Protein AF-A0A2G2HB44-F1 (afdb_monomer_lite)

Secondary structure (DSSP, 8-state):
---------SSHHHHHHHHHGGGTTPPPEEEEEE-S---TTS-EEEEEEEEETTEEEEEEEEEEE-GGGEETTTTEESS--HHHHHHHHHHHHHHHHHHHHHHHHHHTTPPP-HHHHHHHHH-

Radius of gyration: 22.76 Å; chains: 1; bounding box: 30×27×91 Å

Structure (mmCIF, N/CA/C/O backbone):
data_AF-A0A2G2HB44-F1
#
_entry.id   AF-A0A2G2HB44-F1
#
loop_
_atom_site.group_PDB
_atom_site.id
_atom_site.type_symbol
_atom_site.label_atom_id
_atom_site.label_alt_id
_atom_site.label_comp_id
_atom_site.label_asym_id
_atom_site.label_entity_id
_atom_site.label_seq_id
_atom_site.pdbx_P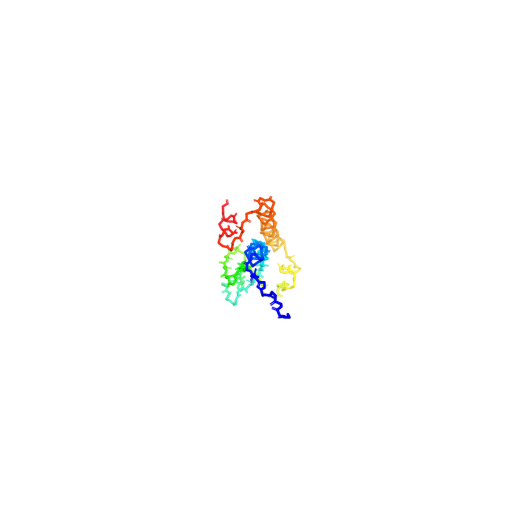DB_ins_code
_atom_site.Cartn_x
_atom_site.Cartn_y
_atom_site.Cartn_z
_atom_site.occupancy
_atom_site.B_iso_or_equiv
_atom_site.auth_seq_id
_atom_site.auth_comp_id
_atom_site.auth_asym_id
_atom_site.auth_atom_id
_atom_site.pdbx_PDB_model_num
ATOM 1 N N . MET A 1 1 ? -3.907 -15.786 69.731 1.00 37.25 1 MET A N 1
ATOM 2 C CA . MET A 1 1 ? -2.949 -16.036 68.628 1.00 37.25 1 MET A CA 1
ATOM 3 C C . MET A 1 1 ? -3.738 -16.593 67.442 1.00 37.25 1 MET A C 1
ATOM 5 O O . MET A 1 1 ? -4.663 -17.347 67.699 1.00 37.25 1 MET A O 1
ATOM 9 N N . ILE A 1 2 ? -3.362 -16.229 66.203 1.00 32.09 2 ILE A N 1
ATOM 10 C CA . ILE A 1 2 ? -3.898 -16.656 64.878 1.00 32.09 2 ILE A CA 1
ATOM 11 C C . ILE A 1 2 ? -4.992 -15.759 64.231 1.00 32.09 2 ILE A C 1
ATOM 13 O O . ILE A 1 2 ? -6.179 -16.048 64.224 1.00 32.09 2 ILE A O 1
ATOM 17 N N . ILE A 1 3 ? -4.522 -14.600 63.747 1.00 35.72 3 ILE A N 1
ATOM 18 C CA . ILE A 1 3 ? -4.522 -14.062 62.361 1.00 35.72 3 ILE A CA 1
ATOM 19 C C . ILE A 1 3 ? -5.757 -14.249 61.436 1.00 35.72 3 ILE A C 1
ATOM 21 O O . ILE A 1 3 ? -6.108 -15.348 61.022 1.00 35.72 3 ILE A O 1
ATOM 25 N N . LYS A 1 4 ? -6.275 -13.083 61.000 1.00 40.22 4 LYS A N 1
ATOM 26 C CA . LYS A 1 4 ? -7.129 -12.768 59.831 1.00 40.22 4 LYS A CA 1
ATOM 27 C C . LYS A 1 4 ? -6.733 -13.497 58.534 1.00 40.22 4 LYS A C 1
ATOM 29 O O . LYS A 1 4 ? -5.586 -13.388 58.111 1.00 40.22 4 LYS A O 1
ATOM 34 N N . LEU A 1 5 ? -7.716 -14.012 57.790 1.00 36.62 5 LEU A N 1
ATOM 35 C CA . LEU A 1 5 ? -7.603 -14.213 56.340 1.00 36.62 5 LEU A CA 1
ATOM 36 C C . LEU A 1 5 ? -8.537 -13.252 55.594 1.00 36.62 5 LEU A C 1
ATOM 38 O O . LEU A 1 5 ? -9.750 -13.232 55.778 1.00 36.62 5 LEU A O 1
ATOM 42 N N . LEU A 1 6 ? -7.886 -12.401 54.806 1.00 36.34 6 LEU A N 1
ATOM 43 C CA . LEU A 1 6 ? -8.410 -11.315 53.992 1.00 36.34 6 LEU A CA 1
ATOM 44 C C . LEU A 1 6 ? -9.151 -11.860 52.764 1.00 36.34 6 LEU A C 1
ATOM 46 O O . LEU A 1 6 ? -8.561 -12.572 51.954 1.00 36.34 6 LEU A O 1
ATOM 50 N N . GLY A 1 7 ? -10.404 -11.440 52.580 1.00 40.09 7 GLY A N 1
ATOM 51 C CA . GLY A 1 7 ? -11.127 -11.564 51.315 1.00 40.09 7 GLY A CA 1
ATOM 52 C C . GLY A 1 7 ? -10.525 -10.641 50.252 1.00 40.09 7 GLY A C 1
ATOM 53 O O . GLY A 1 7 ? -10.908 -9.479 50.130 1.00 40.09 7 GLY A O 1
ATOM 54 N N . LYS A 1 8 ? -9.555 -11.158 49.495 1.00 47.91 8 LYS A N 1
ATOM 55 C CA . LYS A 1 8 ? -8.994 -10.539 48.287 1.00 47.91 8 LYS A CA 1
ATOM 56 C C . LYS A 1 8 ? -9.826 -10.945 47.063 1.00 47.91 8 LYS A C 1
ATOM 58 O O . LYS A 1 8 ? -9.482 -11.939 46.454 1.00 47.91 8 LYS A O 1
ATOM 63 N N . HIS A 1 9 ? -10.866 -10.206 46.670 1.00 47.31 9 HIS A N 1
ATOM 64 C CA . HIS A 1 9 ? -11.461 -10.384 45.320 1.00 47.31 9 HIS A CA 1
ATOM 65 C C . HIS A 1 9 ? -12.028 -9.101 44.673 1.00 47.31 9 HIS A C 1
ATOM 67 O O . HIS A 1 9 ? -12.532 -9.136 43.557 1.00 47.31 9 HIS A O 1
ATOM 73 N N . SER A 1 10 ? -11.917 -7.932 45.316 1.00 49.72 10 SER A N 1
ATOM 74 C CA . SER A 1 10 ? -12.400 -6.658 44.741 1.00 49.72 10 SER A CA 1
ATOM 75 C C . SER A 1 10 ? -11.444 -6.060 43.688 1.00 49.72 10 SER A C 1
ATOM 77 O O . SER A 1 10 ? -11.880 -5.432 42.727 1.00 49.72 10 SER A O 1
ATOM 79 N N . ALA A 1 11 ? -10.135 -6.312 43.809 1.00 51.97 11 ALA A N 1
ATOM 80 C CA . ALA A 1 11 ? -9.124 -5.738 42.916 1.00 51.97 11 ALA A CA 1
ATOM 81 C C . ALA A 1 11 ? -9.107 -6.352 41.499 1.00 51.97 11 ALA A C 1
ATOM 83 O O . ALA A 1 11 ? -8.667 -5.693 40.559 1.00 51.97 11 ALA A O 1
ATOM 84 N N . GLU A 1 12 ? -9.607 -7.581 41.325 1.00 52.66 12 GLU A N 1
ATOM 85 C CA . GLU A 1 12 ? -9.606 -8.284 40.030 1.00 52.66 12 GLU A CA 1
ATOM 86 C C . GLU A 1 12 ? -10.515 -7.606 38.998 1.00 52.66 12 GLU A C 1
ATOM 88 O O . GLU A 1 12 ? -10.138 -7.484 37.837 1.00 52.66 12 GLU A O 1
ATOM 93 N N . ARG A 1 13 ? -11.663 -7.060 39.422 1.00 51.28 13 ARG A N 1
ATOM 94 C CA . ARG A 1 13 ? -12.612 -6.395 38.511 1.00 51.28 13 ARG A CA 1
ATOM 95 C C . ARG A 1 13 ? -12.110 -5.060 37.961 1.00 51.28 13 ARG A C 1
ATOM 97 O O . ARG A 1 13 ? -12.554 -4.645 36.902 1.00 51.28 13 ARG A O 1
ATOM 104 N N . ILE A 1 14 ? -11.206 -4.380 38.668 1.00 50.47 14 ILE A N 1
ATOM 105 C CA . ILE A 1 14 ? -10.614 -3.115 38.201 1.00 50.47 14 ILE A CA 1
ATOM 106 C C . ILE A 1 14 ? -9.465 -3.397 37.219 1.00 50.47 14 ILE A C 1
ATOM 108 O O . ILE A 1 14 ? -9.278 -2.656 36.257 1.00 50.47 14 ILE A O 1
ATOM 112 N N . PHE A 1 15 ? -8.728 -4.495 37.421 1.00 52.12 15 PHE A N 1
ATOM 113 C CA . PHE A 1 15 ? -7.681 -4.938 36.497 1.00 52.12 15 PHE A CA 1
ATOM 114 C C . PHE A 1 15 ? -8.240 -5.444 35.163 1.00 52.12 15 PHE A C 1
ATOM 116 O O . PHE A 1 15 ? -7.649 -5.153 34.126 1.00 52.12 15 PHE A O 1
ATOM 123 N N . ASP A 1 16 ? -9.385 -6.128 35.177 1.00 47.91 16 ASP A N 1
ATOM 124 C CA . ASP A 1 16 ? -10.025 -6.651 33.963 1.00 47.91 16 ASP A CA 1
ATOM 125 C C . ASP A 1 16 ? -10.383 -5.515 32.979 1.00 47.91 16 ASP A C 1
ATOM 127 O O . ASP A 1 16 ? -10.065 -5.576 31.793 1.00 47.91 16 ASP A O 1
ATOM 131 N N . THR A 1 17 ? -10.891 -4.385 33.484 1.00 53.19 17 THR A N 1
ATOM 132 C CA . THR A 1 17 ? -11.250 -3.206 32.671 1.00 53.19 17 THR A CA 1
ATOM 133 C C . THR A 1 17 ? -10.035 -2.399 32.178 1.00 53.19 17 THR A C 1
ATOM 135 O O . THR A 1 17 ? -10.064 -1.801 31.098 1.00 53.19 17 THR A O 1
ATOM 138 N N . LEU A 1 18 ? -8.939 -2.373 32.948 1.00 49.44 18 LEU A N 1
ATOM 139 C CA . LEU A 1 18 ? -7.690 -1.684 32.575 1.00 49.44 18 LEU A CA 1
ATOM 140 C C . LEU A 1 18 ? -6.844 -2.481 31.564 1.00 49.44 18 LEU A C 1
ATOM 142 O O . LEU A 1 18 ? -6.037 -1.903 30.836 1.00 49.44 18 LEU A O 1
ATOM 146 N N . VAL A 1 19 ? -7.024 -3.802 31.498 1.00 49.47 19 VAL A N 1
ATOM 147 C CA . VAL A 1 19 ? -6.410 -4.670 30.480 1.00 49.47 19 VAL A CA 1
ATOM 148 C C . VAL A 1 19 ? -7.233 -4.663 29.183 1.00 49.47 19 VAL A C 1
ATOM 150 O O . VAL A 1 19 ? -6.655 -4.707 28.094 1.00 49.47 19 VAL A O 1
ATOM 153 N N . ASP A 1 20 ? -8.555 -4.503 29.267 1.00 47.09 20 ASP A N 1
ATOM 154 C CA . ASP A 1 20 ? -9.454 -4.476 28.101 1.00 47.09 20 ASP A CA 1
ATOM 155 C C . ASP A 1 20 ? -9.263 -3.227 27.203 1.00 47.09 20 ASP A C 1
ATOM 157 O O . ASP A 1 20 ? -9.368 -3.277 25.975 1.00 47.09 20 ASP A O 1
ATOM 161 N N . THR A 1 21 ? -8.822 -2.104 27.779 1.00 48.56 21 THR A N 1
ATOM 162 C CA . THR A 1 21 ? -8.476 -0.875 27.033 1.00 48.56 21 THR A CA 1
ATOM 163 C C . THR A 1 21 ? -7.204 -0.998 26.177 1.00 48.56 21 THR A C 1
ATOM 165 O O . THR A 1 21 ? -7.007 -0.210 25.247 1.00 48.56 21 THR A O 1
ATOM 168 N N . GLN A 1 22 ? -6.353 -2.010 26.395 1.00 49.22 22 GLN A N 1
ATOM 169 C CA . GLN A 1 22 ? -5.066 -2.143 25.692 1.00 49.22 22 GLN A CA 1
ATOM 170 C C . GLN A 1 22 ? -5.175 -2.595 24.217 1.00 49.22 22 GLN A C 1
ATOM 172 O O . GLN A 1 22 ? -4.172 -2.589 23.501 1.00 49.22 22 GLN A O 1
ATOM 177 N N . LYS A 1 23 ? -6.365 -2.960 23.710 1.00 51.78 23 LYS A N 1
ATOM 178 C CA . LYS A 1 23 ? -6.550 -3.502 22.338 1.00 51.78 23 LYS A CA 1
ATOM 179 C C . LYS A 1 23 ? -7.499 -2.717 21.427 1.00 51.78 23 LYS A C 1
ATOM 181 O O . LYS A 1 23 ? -7.801 -3.175 20.317 1.00 51.78 23 LYS A O 1
ATOM 186 N N . ILE A 1 24 ? -7.939 -1.523 21.826 1.00 53.47 24 ILE A N 1
ATOM 187 C CA . ILE A 1 24 ? -8.815 -0.691 20.978 1.00 53.47 24 ILE A CA 1
ATOM 188 C C . ILE A 1 24 ? -8.104 -0.345 19.653 1.00 53.47 24 ILE A C 1
ATOM 190 O O . ILE A 1 24 ? -8.712 -0.372 18.584 1.00 53.47 24 ILE A O 1
ATOM 194 N N . PHE A 1 25 ? -6.778 -0.176 19.690 1.00 57.97 25 PHE A N 1
ATOM 195 C CA . PHE A 1 25 ? -5.971 0.282 18.558 1.00 57.97 25 PHE A CA 1
ATOM 196 C C . PHE A 1 25 ? -4.928 -0.755 18.136 1.00 57.97 25 PHE A C 1
ATOM 198 O O . PHE A 1 25 ? -3.724 -0.578 18.315 1.00 57.97 25 PHE A O 1
ATOM 205 N N . VAL A 1 26 ? -5.383 -1.873 17.573 1.00 60.75 26 VAL A N 1
ATOM 206 C CA . VAL A 1 26 ? -4.462 -2.842 16.964 1.00 60.75 26 VAL A CA 1
ATOM 207 C C . VAL A 1 26 ? -3.819 -2.201 15.736 1.00 60.75 26 VAL A C 1
ATOM 209 O O . VAL A 1 26 ? -4.515 -1.723 14.841 1.00 60.75 26 VAL A O 1
ATOM 212 N N . SER A 1 27 ? -2.486 -2.188 15.684 1.00 70.69 27 SER A N 1
ATOM 213 C CA . SER A 1 27 ? -1.758 -1.591 14.568 1.00 70.69 27 SER A CA 1
ATOM 214 C C . SER A 1 27 ? -2.051 -2.349 13.268 1.00 70.69 27 SER A C 1
ATOM 216 O O . SER A 1 27 ? -1.765 -3.537 13.116 1.00 70.69 27 SER A O 1
ATOM 218 N N . MET A 1 28 ? -2.658 -1.653 12.307 1.00 87.44 28 MET A N 1
ATOM 219 C CA . MET A 1 28 ? -2.940 -2.211 10.988 1.00 87.44 28 MET A CA 1
ATOM 220 C C . MET A 1 28 ? -1.759 -2.009 10.048 1.00 87.44 28 MET A C 1
ATOM 222 O O . MET A 1 28 ? -1.352 -0.877 9.755 1.00 87.44 28 MET A O 1
ATOM 226 N N . ARG A 1 29 ? -1.246 -3.111 9.505 1.00 92.38 29 ARG A N 1
ATOM 227 C CA . ARG A 1 29 ? -0.149 -3.104 8.539 1.00 92.38 29 ARG A CA 1
ATOM 228 C C . ARG A 1 29 ? -0.701 -3.141 7.118 1.00 92.38 29 ARG A C 1
ATOM 230 O O . ARG A 1 29 ? -1.522 -3.994 6.790 1.00 92.38 29 ARG A O 1
ATOM 237 N N . THR A 1 30 ? -0.200 -2.246 6.275 1.00 95.38 30 THR A N 1
ATOM 238 C CA . THR A 1 30 ? -0.524 -2.177 4.847 1.00 95.38 30 THR A CA 1
ATOM 239 C C . THR A 1 30 ? 0.740 -2.376 4.017 1.00 95.38 30 THR A C 1
ATOM 241 O O . THR A 1 30 ? 1.794 -1.852 4.376 1.00 95.38 30 THR A O 1
ATOM 244 N N . LYS A 1 31 ? 0.668 -3.177 2.950 1.00 96.75 31 LYS A N 1
ATOM 245 C CA . LYS A 1 31 ? 1.790 -3.409 2.023 1.00 96.75 31 LYS A CA 1
ATOM 246 C C . LYS A 1 31 ? 1.297 -3.585 0.594 1.00 96.75 31 LYS A C 1
ATOM 248 O O . LYS A 1 31 ? 0.392 -4.389 0.378 1.00 96.75 31 LYS A O 1
ATOM 253 N N . PHE A 1 32 ? 1.951 -2.941 -0.364 1.00 97.75 32 PHE A N 1
ATOM 254 C CA . PHE A 1 32 ? 1.788 -3.244 -1.784 1.00 97.75 32 PHE A CA 1
ATOM 255 C C . PHE A 1 32 ? 2.670 -4.428 -2.164 1.00 97.75 32 PHE A C 1
ATOM 257 O O . PHE A 1 32 ? 3.861 -4.450 -1.847 1.00 97.75 32 PHE A O 1
ATOM 264 N N . ILE A 1 33 ? 2.083 -5.445 -2.793 1.00 96.44 33 ILE A N 1
ATOM 265 C CA . ILE A 1 33 ? 2.799 -6.654 -3.204 1.00 96.44 33 ILE A CA 1
ATOM 266 C C . ILE A 1 33 ? 2.418 -7.012 -4.646 1.00 96.44 33 ILE A C 1
ATOM 268 O O . ILE A 1 33 ? 1.234 -7.265 -4.897 1.00 96.44 33 ILE A O 1
ATOM 272 N N . PRO A 1 34 ? 3.389 -7.102 -5.576 1.00 96.12 34 PRO A N 1
ATOM 273 C CA . PRO A 1 34 ? 3.132 -7.620 -6.910 1.00 96.12 34 PRO A CA 1
ATOM 274 C C . PRO A 1 34 ? 2.844 -9.123 -6.859 1.00 96.12 34 PRO A C 1
ATOM 276 O O . PRO A 1 34 ? 3.451 -9.880 -6.093 1.00 96.12 34 PRO A O 1
ATOM 279 N N . ARG A 1 35 ? 1.890 -9.579 -7.669 1.00 94.38 35 ARG A N 1
ATOM 280 C CA . ARG A 1 35 ? 1.585 -11.009 -7.806 1.00 94.38 35 ARG A CA 1
ATOM 281 C C . ARG A 1 35 ? 2.545 -11.680 -8.782 1.00 94.38 35 ARG A C 1
ATOM 283 O O . ARG A 1 35 ? 3.197 -11.031 -9.581 1.00 94.38 35 ARG A O 1
ATOM 290 N N . LYS A 1 36 ? 2.629 -13.011 -8.702 1.00 90.44 36 LYS A N 1
ATOM 291 C CA . LYS A 1 36 ? 3.514 -13.807 -9.567 1.00 90.44 36 LYS A CA 1
ATOM 292 C C . LYS A 1 36 ? 2.998 -13.959 -11.001 1.00 90.44 36 LYS A C 1
ATOM 294 O O . LYS A 1 36 ? 3.785 -14.281 -11.881 1.00 90.44 36 LYS A O 1
ATOM 299 N N . TYR A 1 37 ? 1.692 -13.806 -11.222 1.00 90.94 37 TYR A N 1
ATOM 300 C CA . TYR A 1 37 ? 1.118 -13.950 -12.555 1.00 90.94 37 TYR A CA 1
ATOM 301 C C . TYR A 1 37 ? 1.313 -12.664 -13.355 1.00 90.94 37 TYR A C 1
ATOM 303 O O . TYR A 1 37 ? 1.265 -11.566 -12.799 1.00 90.94 37 TYR A O 1
ATOM 311 N N . GLN A 1 38 ? 1.521 -12.826 -14.655 1.00 92.56 38 GLN A N 1
ATOM 312 C CA . GLN A 1 38 ? 1.763 -11.737 -15.587 1.00 92.56 38 GLN A CA 1
ATOM 313 C C . GLN A 1 38 ? 0.648 -11.684 -16.627 1.00 92.56 38 GLN A C 1
ATOM 315 O O . GLN A 1 38 ? 0.085 -12.714 -16.997 1.00 92.56 38 GLN A O 1
ATOM 320 N N . ASN A 1 39 ? 0.335 -10.481 -17.097 1.00 90.88 39 ASN A N 1
ATOM 321 C CA . ASN A 1 39 ? -0.535 -10.290 -18.251 1.00 90.88 39 ASN A CA 1
ATOM 322 C C . ASN A 1 39 ? 0.229 -10.515 -19.573 1.00 90.88 39 ASN A C 1
ATOM 324 O O . ASN A 1 39 ? 1.430 -10.797 -19.588 1.00 90.88 39 ASN A O 1
ATOM 328 N N . THR A 1 40 ? -0.463 -10.339 -20.701 1.00 90.31 40 THR A N 1
ATOM 329 C CA . THR A 1 40 ? 0.112 -10.442 -22.058 1.00 90.31 40 THR A CA 1
ATOM 330 C C . THR A 1 40 ? 1.295 -9.497 -22.296 1.00 90.31 40 THR A C 1
ATOM 332 O O . THR A 1 40 ? 2.153 -9.782 -23.125 1.00 90.31 40 THR A O 1
ATOM 335 N N . GLN A 1 41 ? 1.388 -8.406 -21.531 1.00 89.44 41 GLN A N 1
ATOM 336 C CA . GLN A 1 41 ? 2.465 -7.415 -21.593 1.00 89.44 41 GLN A CA 1
ATOM 337 C C . GLN A 1 41 ? 3.611 -7.699 -20.607 1.00 89.44 41 GLN A C 1
ATOM 339 O O . GLN A 1 41 ? 4.452 -6.831 -20.384 1.00 89.44 41 GLN A O 1
ATOM 344 N N . LYS A 1 42 ? 3.656 -8.889 -19.988 1.00 91.56 42 LYS A N 1
ATOM 345 C CA . LYS A 1 42 ? 4.639 -9.270 -18.951 1.00 91.56 42 LYS A CA 1
ATOM 346 C C . LYS A 1 42 ? 4.605 -8.385 -17.695 1.00 91.56 42 LYS A C 1
ATOM 348 O O . LYS A 1 42 ? 5.547 -8.399 -16.904 1.00 91.56 42 LYS A O 1
ATOM 353 N N . LYS A 1 43 ? 3.517 -7.642 -17.471 1.00 93.25 43 LYS A N 1
ATOM 354 C CA . LYS A 1 43 ? 3.306 -6.847 -16.257 1.00 93.25 43 LYS A CA 1
ATOM 355 C C . LYS A 1 43 ? 2.555 -7.671 -15.216 1.00 93.25 43 LYS A C 1
ATOM 357 O O . LYS A 1 43 ? 1.659 -8.443 -15.548 1.00 93.25 43 LYS A O 1
ATOM 362 N N . SER A 1 44 ? 2.916 -7.494 -13.954 1.00 95.50 44 SER A N 1
ATOM 363 C CA . SER A 1 44 ? 2.275 -8.126 -12.803 1.00 95.50 44 SER A CA 1
ATOM 364 C C . SER A 1 44 ? 1.401 -7.118 -12.061 1.00 95.50 44 SER A C 1
ATOM 366 O O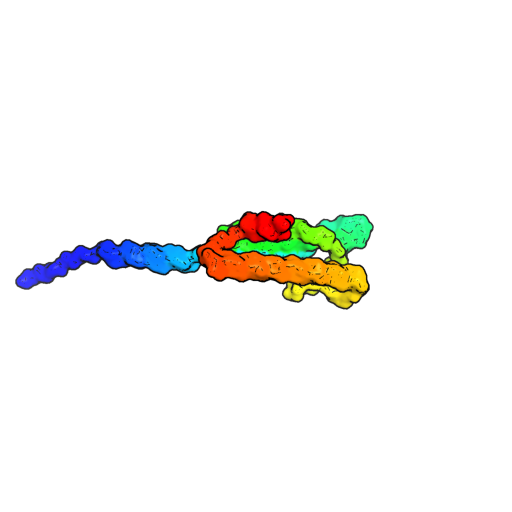 . SER A 1 44 ? 1.828 -5.975 -11.885 1.00 95.50 44 SER A O 1
ATOM 368 N N . PRO A 1 45 ? 0.215 -7.511 -11.582 1.00 96.50 45 PRO A N 1
ATOM 369 C CA . PRO A 1 45 ? -0.654 -6.609 -10.845 1.00 96.50 45 PRO A CA 1
ATOM 370 C C . PRO A 1 45 ? -0.187 -6.443 -9.404 1.00 96.50 45 PRO A C 1
ATOM 372 O O . PRO A 1 45 ? 0.286 -7.393 -8.763 1.00 96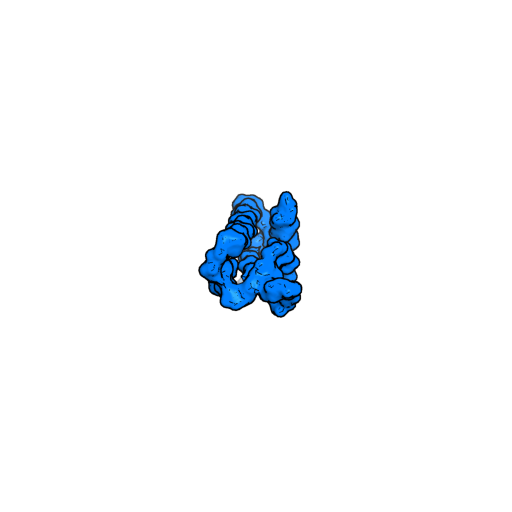.50 45 PRO A O 1
ATOM 375 N N . ILE A 1 46 ? -0.381 -5.240 -8.877 1.00 96.94 46 ILE A N 1
ATOM 376 C CA . ILE A 1 46 ? -0.136 -4.894 -7.484 1.00 96.94 46 ILE A CA 1
ATOM 377 C C . ILE A 1 46 ? -1.413 -5.100 -6.673 1.00 96.94 46 ILE A C 1
ATOM 379 O O . ILE A 1 46 ? -2.510 -4.692 -7.048 1.00 96.94 46 ILE A O 1
ATOM 383 N N . TYR A 1 47 ? -1.252 -5.752 -5.524 1.00 96.88 47 TYR A N 1
ATOM 384 C CA . TYR A 1 47 ? -2.301 -5.872 -4.524 1.00 96.88 47 TYR A CA 1
ATOM 385 C C . TYR A 1 47 ? -1.902 -5.113 -3.270 1.00 96.88 47 TYR A C 1
ATOM 387 O O . TYR A 1 47 ? -0.784 -5.263 -2.766 1.00 96.88 47 TYR A O 1
ATOM 395 N N . LEU A 1 48 ? -2.853 -4.375 -2.712 1.00 97.00 48 LEU A N 1
ATOM 396 C CA . LEU A 1 48 ? -2.767 -3.853 -1.364 1.00 97.00 48 LEU A CA 1
ATOM 397 C C . LEU A 1 48 ? -3.165 -4.959 -0.388 1.00 97.00 48 LEU A C 1
ATOM 399 O O . LEU A 1 48 ? -4.292 -5.453 -0.378 1.00 97.00 48 LEU A O 1
ATOM 403 N N . HIS A 1 49 ? -2.229 -5.351 0.460 1.00 96.69 49 HIS A N 1
ATOM 404 C CA . HIS A 1 49 ? -2.489 -6.226 1.587 1.00 96.69 49 HIS A CA 1
ATOM 405 C C . HIS A 1 49 ? -2.731 -5.406 2.837 1.00 96.69 49 HIS A C 1
ATOM 407 O O . HIS A 1 49 ? -1.845 -4.674 3.271 1.00 96.69 49 HIS A O 1
ATOM 413 N N . VAL A 1 50 ? -3.892 -5.605 3.445 1.00 95.62 50 VAL A N 1
ATOM 414 C CA . VAL A 1 50 ? -4.278 -5.016 4.724 1.00 95.62 50 VAL A CA 1
ATOM 415 C C . VAL A 1 50 ? -4.295 -6.141 5.748 1.00 95.62 50 VAL A C 1
ATOM 417 O O . VAL A 1 50 ? -4.907 -7.182 5.519 1.00 95.62 50 VAL A O 1
ATOM 420 N N . THR A 1 51 ? -3.558 -6.001 6.844 1.00 94.12 51 THR A N 1
ATOM 421 C CA . THR A 1 51 ? -3.466 -7.026 7.891 1.00 94.12 51 THR A CA 1
ATOM 422 C C . THR A 1 51 ? -3.655 -6.391 9.260 1.00 94.12 51 THR A C 1
ATOM 424 O O . THR A 1 51 ? -2.978 -5.417 9.589 1.00 94.12 51 THR A O 1
ATOM 427 N N . GLY A 1 52 ? -4.564 -6.949 10.056 1.00 90.12 52 GLY A N 1
ATOM 428 C CA . GLY A 1 52 ? -4.882 -6.488 11.405 1.00 90.12 52 GLY A CA 1
ATOM 429 C C . GLY A 1 52 ? -5.715 -7.535 12.142 1.00 90.12 52 GLY A C 1
ATOM 430 O O . GLY A 1 52 ? -6.497 -8.237 11.514 1.00 90.12 52 GLY A O 1
ATOM 431 N N . ARG A 1 53 ? -5.526 -7.668 13.462 1.00 83.62 53 ARG A N 1
ATOM 432 C CA . ARG A 1 53 ? -6.277 -8.615 14.321 1.00 83.62 53 ARG A CA 1
ATOM 433 C C . ARG A 1 53 ? -6.277 -10.078 13.831 1.00 83.62 53 ARG A C 1
ATOM 435 O O . ARG A 1 53 ? -7.256 -10.787 13.993 1.00 83.62 53 ARG A O 1
ATOM 442 N N . GLY A 1 54 ? -5.173 -10.535 13.234 1.00 84.81 54 GLY A N 1
ATOM 443 C CA . GLY A 1 54 ? -5.055 -11.898 12.691 1.00 84.81 54 GLY A CA 1
ATOM 444 C C . GLY A 1 54 ? -5.723 -12.094 11.325 1.00 84.81 54 GLY A C 1
ATOM 445 O O . GLY A 1 54 ? -5.508 -13.116 10.680 1.00 84.81 54 GLY A O 1
ATOM 446 N N . GLU A 1 55 ? -6.451 -11.094 10.832 1.00 89.38 55 GLU A N 1
ATOM 447 C CA . GLU A 1 55 ? -7.088 -11.123 9.525 1.00 89.38 55 GLU A CA 1
ATOM 448 C C . GLU A 1 55 ? -6.232 -10.438 8.470 1.00 89.38 55 GLU A C 1
ATOM 450 O O . GLU A 1 55 ? -5.531 -9.449 8.719 1.00 89.38 55 GLU A O 1
ATOM 455 N N . ARG A 1 56 ? -6.320 -10.961 7.246 1.00 93.00 56 ARG A N 1
ATOM 456 C CA . ARG A 1 56 ? -5.665 -10.385 6.079 1.00 93.00 56 ARG A CA 1
ATOM 457 C C . ARG A 1 56 ? -6.640 -10.272 4.926 1.00 93.00 56 ARG A C 1
ATOM 459 O O . ARG A 1 56 ? -7.151 -11.274 4.434 1.00 93.00 56 ARG A O 1
ATOM 466 N N . LYS A 1 57 ? -6.798 -9.050 4.434 1.00 94.88 57 LYS A N 1
ATOM 467 C CA . LYS A 1 57 ? -7.599 -8.734 3.257 1.00 94.88 57 LYS A CA 1
ATOM 468 C C . LYS A 1 57 ? -6.695 -8.224 2.138 1.00 94.88 57 LYS A C 1
ATOM 470 O O . LYS A 1 57 ? -5.594 -7.717 2.382 1.00 94.88 57 LYS A O 1
ATOM 475 N N . ARG A 1 58 ? -7.119 -8.447 0.896 1.00 95.00 58 ARG A N 1
ATOM 476 C CA . ARG A 1 58 ? -6.348 -8.109 -0.303 1.00 95.00 58 ARG A CA 1
ATOM 477 C C . ARG A 1 58 ? -7.241 -7.331 -1.254 1.00 95.00 58 ARG A C 1
ATOM 479 O O . ARG A 1 58 ? -8.324 -7.809 -1.566 1.00 95.00 58 ARG A O 1
ATOM 486 N N . VAL A 1 59 ? -6.758 -6.190 -1.721 1.00 94.62 59 VAL A N 1
ATOM 487 C CA . VAL A 1 59 ? -7.456 -5.335 -2.684 1.00 94.62 59 VAL A CA 1
ATOM 488 C C . VAL A 1 59 ? -6.584 -5.212 -3.923 1.00 94.62 59 VAL A C 1
ATOM 490 O O . VAL A 1 59 ? -5.374 -5.011 -3.803 1.00 94.62 59 VAL A O 1
ATOM 493 N N . HIS A 1 60 ? -7.178 -5.396 -5.096 1.00 93.81 60 HIS A N 1
ATOM 494 C CA . HIS A 1 60 ? -6.510 -5.128 -6.366 1.00 93.81 60 HIS A CA 1
ATOM 495 C C . HIS A 1 60 ? -6.395 -3.610 -6.542 1.00 93.81 60 HIS A C 1
ATOM 497 O O . HIS A 1 60 ? -7.381 -2.918 -6.321 1.00 93.81 60 HIS A O 1
ATOM 503 N N . THR A 1 61 ? -5.216 -3.084 -6.884 1.00 93.56 61 THR A N 1
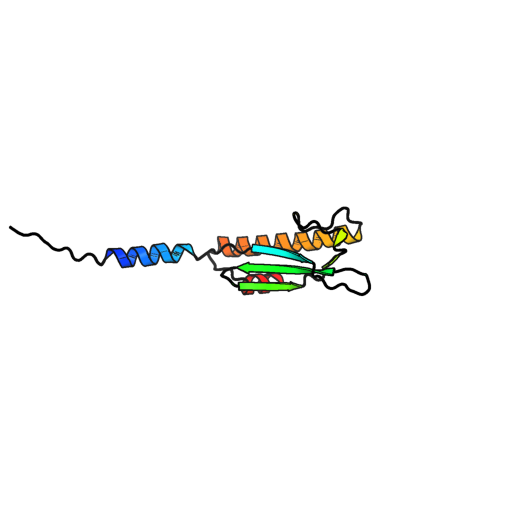ATOM 504 C CA . THR A 1 61 ? -5.019 -1.622 -6.994 1.00 93.56 61 THR A CA 1
ATOM 505 C C . THR A 1 61 ? -5.114 -1.099 -8.426 1.00 93.56 61 THR A C 1
ATOM 507 O O . THR A 1 61 ? -4.831 0.071 -8.647 1.00 93.56 61 THR A O 1
ATOM 510 N N . ASP A 1 62 ? -5.407 -1.970 -9.397 1.00 92.19 62 ASP A N 1
ATOM 511 C CA . ASP A 1 62 ? -5.413 -1.702 -10.848 1.00 92.19 62 ASP A CA 1
ATOM 512 C C . ASP A 1 62 ? -4.068 -1.252 -11.441 1.00 92.19 62 ASP A C 1
ATOM 514 O O . ASP A 1 62 ? -3.955 -0.970 -12.632 1.00 92.19 62 ASP A O 1
ATOM 518 N N . VAL A 1 63 ? -3.007 -1.286 -10.634 1.00 94.75 63 VAL A N 1
ATOM 519 C CA . VAL A 1 63 ? -1.643 -0.952 -11.046 1.00 94.75 63 VAL A CA 1
ATOM 520 C C . VAL A 1 63 ? -0.931 -2.214 -11.522 1.00 94.75 63 VAL A C 1
ATOM 522 O O . VAL A 1 63 ? -0.835 -3.203 -10.792 1.00 94.75 63 VAL A O 1
ATOM 525 N N . TRP A 1 64 ? -0.381 -2.158 -12.735 1.00 96.19 64 TRP A N 1
ATOM 526 C CA . TRP A 1 64 ? 0.370 -3.246 -13.362 1.00 96.19 64 TRP A CA 1
ATOM 527 C C . TRP A 1 64 ? 1.807 -2.812 -13.630 1.00 96.19 64 TRP A C 1
ATOM 529 O O . TRP A 1 64 ? 2.035 -1.804 -14.294 1.00 96.19 64 TRP A O 1
ATOM 539 N N . ILE A 1 65 ? 2.780 -3.593 -13.161 1.00 94.75 65 ILE A N 1
ATOM 540 C CA . ILE A 1 65 ? 4.200 -3.219 -13.191 1.00 94.75 65 ILE A CA 1
ATOM 541 C C . ILE A 1 65 ? 5.106 -4.315 -13.749 1.00 94.75 65 ILE A C 1
ATOM 543 O O . ILE A 1 65 ? 4.792 -5.501 -13.665 1.00 94.75 65 ILE A O 1
ATOM 547 N N . ASP A 1 66 ? 6.282 -3.938 -14.246 1.00 95.12 66 ASP A N 1
ATOM 548 C CA . ASP A 1 66 ? 7.375 -4.899 -14.403 1.00 95.12 66 ASP A CA 1
ATOM 549 C C . ASP A 1 66 ? 7.988 -5.202 -13.027 1.00 95.12 66 ASP A C 1
ATOM 551 O O . ASP A 1 66 ? 8.594 -4.342 -12.387 1.00 95.12 66 ASP A O 1
ATOM 555 N N . THR A 1 67 ? 7.868 -6.453 -12.579 1.00 93.19 67 THR A N 1
ATOM 556 C CA . THR A 1 67 ? 8.440 -6.928 -11.308 1.00 93.19 67 THR A CA 1
ATOM 557 C C . THR A 1 67 ? 9.943 -6.698 -11.181 1.00 93.19 67 THR A C 1
ATOM 559 O O . THR A 1 67 ? 10.433 -6.584 -10.062 1.00 93.19 67 THR A O 1
ATOM 562 N N . LYS A 1 68 ? 10.683 -6.603 -12.295 1.00 94.06 68 LYS A N 1
ATOM 563 C CA . LYS A 1 68 ? 12.129 -6.331 -12.282 1.00 94.06 68 LYS A CA 1
ATOM 564 C C . LYS A 1 68 ? 12.460 -4.912 -11.830 1.00 94.06 68 LYS A C 1
ATOM 566 O O . LYS A 1 68 ? 13.553 -4.679 -11.327 1.00 94.06 68 LYS A O 1
ATOM 571 N N . LYS A 1 69 ? 11.528 -3.977 -12.017 1.00 94.94 69 LYS A N 1
ATOM 572 C CA . LYS A 1 69 ? 11.664 -2.581 -11.594 1.00 94.94 69 LYS A CA 1
ATOM 573 C C . LYS A 1 69 ? 11.076 -2.327 -10.207 1.00 94.94 69 LYS A C 1
ATOM 575 O O . LYS A 1 69 ? 11.107 -1.196 -9.744 1.00 94.94 69 LYS A O 1
ATOM 580 N N . TRP A 1 70 ? 10.510 -3.332 -9.542 1.00 96.75 70 TRP A N 1
ATOM 581 C CA . TRP A 1 70 ? 9.862 -3.131 -8.250 1.00 96.75 70 TRP A CA 1
ATOM 582 C C . TRP A 1 70 ? 10.873 -3.021 -7.109 1.00 96.75 70 TRP A C 1
ATOM 584 O O . TRP A 1 70 ? 11.627 -3.956 -6.835 1.00 96.75 70 TRP A O 1
ATOM 594 N N . ASP A 1 71 ? 10.820 -1.915 -6.379 1.00 96.88 71 ASP A N 1
ATOM 595 C CA . ASP A 1 71 ? 11.506 -1.762 -5.107 1.00 96.88 71 ASP A CA 1
ATOM 596 C C . ASP A 1 71 ? 10.664 -2.384 -3.987 1.00 96.88 71 ASP A C 1
ATOM 598 O O . ASP A 1 71 ? 9.658 -1.825 -3.554 1.00 96.88 71 ASP A O 1
ATOM 602 N N . CYS A 1 72 ? 11.071 -3.547 -3.476 1.00 94.69 72 CYS A N 1
ATOM 603 C CA . CYS A 1 72 ? 10.362 -4.195 -2.370 1.00 94.69 72 CYS A CA 1
ATOM 604 C C . CYS A 1 72 ? 10.436 -3.410 -1.049 1.00 94.69 72 CYS A C 1
ATOM 606 O O . CYS A 1 72 ? 9.545 -3.568 -0.208 1.00 94.69 72 CYS A O 1
ATOM 608 N N . ALA A 1 73 ? 11.493 -2.618 -0.842 1.00 94.69 73 ALA A N 1
ATOM 609 C CA . ALA A 1 73 ? 11.704 -1.868 0.389 1.00 94.69 73 ALA A CA 1
ATOM 610 C C . ALA A 1 73 ? 10.810 -0.625 0.413 1.00 94.69 73 ALA A C 1
ATOM 612 O O . ALA A 1 73 ? 10.037 -0.444 1.356 1.00 94.69 73 ALA A O 1
ATOM 613 N N . ASN A 1 74 ? 10.851 0.165 -0.661 1.00 95.19 74 ASN A N 1
ATOM 614 C CA . ASN A 1 74 ? 10.076 1.404 -0.778 1.00 95.19 74 ASN A CA 1
ATOM 615 C C . ASN A 1 74 ? 8.658 1.186 -1.336 1.00 95.19 74 ASN A C 1
ATOM 617 O O . ASN A 1 74 ? 7.780 2.039 -1.185 1.00 95.19 74 ASN A O 1
ATOM 621 N N . GLN A 1 75 ? 8.396 0.009 -1.910 1.00 96.75 75 GLN A N 1
ATOM 622 C CA . GLN A 1 75 ? 7.133 -0.358 -2.555 1.00 96.75 75 GLN A CA 1
ATOM 623 C C . GLN A 1 75 ? 6.778 0.592 -3.713 1.00 96.75 75 GLN A C 1
ATOM 625 O O . GLN A 1 75 ? 5.650 1.078 -3.807 1.00 96.75 75 GLN A O 1
ATOM 630 N N . CYS A 1 76 ? 7.747 0.890 -4.575 1.00 96.94 76 CYS A N 1
ATOM 631 C CA . CYS A 1 76 ? 7.589 1.767 -5.737 1.00 96.94 76 CYS A CA 1
ATOM 632 C C . CYS A 1 76 ? 8.326 1.208 -6.963 1.00 96.94 76 CYS A C 1
ATOM 634 O O . CYS A 1 76 ? 9.086 0.244 -6.871 1.00 96.94 76 CYS A O 1
ATOM 636 N N . ILE A 1 77 ? 8.081 1.801 -8.127 1.00 97.38 77 ILE A N 1
ATOM 637 C CA . ILE A 1 77 ? 8.776 1.481 -9.375 1.00 97.38 77 ILE A CA 1
ATOM 638 C C . ILE A 1 77 ? 10.088 2.276 -9.429 1.00 97.38 77 ILE A C 1
ATOM 640 O O . ILE A 1 77 ? 10.079 3.501 -9.312 1.00 97.38 77 ILE A O 1
ATOM 644 N N . LEU A 1 78 ? 11.210 1.578 -9.623 1.00 97.19 78 LEU A N 1
ATOM 645 C CA . LEU A 1 78 ? 12.552 2.138 -9.786 1.00 97.19 78 LEU A CA 1
ATOM 646 C C . LEU A 1 78 ? 12.758 2.684 -11.197 1.00 97.19 78 LEU A C 1
ATOM 648 O O . LEU A 1 78 ? 12.436 2.007 -12.174 1.00 97.19 78 LEU A O 1
ATOM 652 N N . LYS A 1 79 ? 13.405 3.855 -11.286 1.00 95.38 79 LYS A N 1
ATOM 653 C CA . LYS A 1 79 ? 13.721 4.545 -12.552 1.00 95.38 79 LYS A CA 1
ATOM 654 C C . LYS A 1 79 ? 12.504 4.565 -13.499 1.00 95.38 79 LYS A C 1
ATOM 656 O O . LYS A 1 79 ? 12.598 4.025 -14.607 1.00 95.38 79 LYS A O 1
ATOM 661 N N . PRO A 1 80 ? 11.358 5.094 -13.032 1.00 95.62 80 PRO A N 1
ATOM 662 C CA . PRO A 1 80 ? 10.131 5.072 -13.808 1.00 95.62 80 PRO A CA 1
ATOM 663 C C . PRO A 1 80 ? 10.280 5.922 -15.076 1.00 95.62 80 PRO A C 1
ATOM 665 O O . PRO A 1 80 ? 10.979 6.933 -15.083 1.00 95.62 80 PRO A O 1
ATOM 668 N N . ASN A 1 81 ? 9.635 5.502 -16.161 1.00 95.25 81 ASN A N 1
ATOM 669 C CA . ASN A 1 81 ? 9.302 6.415 -17.255 1.00 95.25 81 ASN A CA 1
ATOM 670 C C . ASN A 1 81 ? 8.071 7.267 -16.881 1.00 95.25 81 ASN A C 1
ATOM 672 O O . ASN A 1 81 ? 7.468 7.052 -15.835 1.00 95.25 81 ASN A O 1
ATOM 676 N N . LYS A 1 82 ? 7.653 8.189 -17.756 1.00 94.81 82 LYS A N 1
ATOM 677 C CA . LYS A 1 82 ? 6.520 9.091 -17.488 1.00 94.81 82 LYS A CA 1
ATOM 678 C C . LYS A 1 82 ? 5.228 8.364 -17.071 1.00 94.81 82 LYS A C 1
ATOM 680 O O . LYS A 1 82 ? 4.577 8.775 -16.124 1.00 94.81 82 LYS A O 1
ATOM 685 N N . GLU A 1 83 ? 4.874 7.263 -17.734 1.00 94.06 83 GLU A N 1
ATOM 686 C CA . GLU A 1 83 ? 3.680 6.482 -17.367 1.00 94.06 83 GLU A CA 1
ATOM 687 C C . GLU A 1 83 ? 3.855 5.768 -16.018 1.00 94.06 83 GLU A C 1
ATOM 689 O O . GLU A 1 83 ? 2.928 5.667 -15.222 1.00 94.06 83 GLU A O 1
ATOM 694 N N . GLU A 1 84 ? 5.053 5.252 -15.741 1.00 95.81 84 GLU A N 1
ATOM 695 C CA . GLU A 1 84 ? 5.381 4.590 -14.477 1.00 95.81 84 GLU A CA 1
ATOM 696 C C . GLU A 1 84 ? 5.474 5.588 -13.304 1.00 95.81 84 GLU A C 1
ATOM 698 O O . GLU A 1 84 ? 5.237 5.201 -12.159 1.00 95.81 84 GLU A O 1
ATOM 703 N N . GLU A 1 85 ? 5.776 6.864 -13.565 1.00 96.81 85 GLU A N 1
ATOM 704 C CA . GLU A 1 85 ? 5.690 7.946 -12.576 1.00 96.81 85 GLU A CA 1
ATOM 705 C C . GLU A 1 85 ? 4.239 8.141 -12.135 1.00 96.81 85 GLU A C 1
ATOM 707 O O . GLU A 1 85 ? 3.966 8.154 -10.932 1.00 96.81 85 GLU A O 1
ATOM 712 N N . ASP A 1 86 ? 3.299 8.166 -13.083 1.00 96.88 86 ASP A N 1
ATOM 713 C CA . ASP A 1 86 ? 1.865 8.234 -12.784 1.00 96.88 86 ASP A CA 1
ATOM 714 C C . ASP A 1 86 ? 1.405 7.022 -11.952 1.00 96.88 86 ASP A C 1
ATOM 716 O O . ASP A 1 86 ? 0.637 7.164 -10.997 1.00 96.88 86 ASP A O 1
ATOM 720 N N . LEU A 1 87 ? 1.925 5.820 -12.236 1.00 96.75 87 LEU A N 1
ATOM 721 C CA . LEU A 1 87 ? 1.645 4.630 -11.420 1.00 96.75 87 LEU A CA 1
ATOM 722 C C . LEU A 1 87 ? 2.166 4.768 -9.982 1.00 96.75 87 LEU A C 1
ATOM 724 O O . LEU A 1 87 ? 1.482 4.359 -9.040 1.00 96.75 87 LEU A O 1
ATOM 728 N N . ASN A 1 88 ? 3.355 5.343 -9.791 1.00 97.38 88 ASN A N 1
ATOM 729 C CA . ASN A 1 88 ? 3.879 5.628 -8.455 1.00 97.38 88 ASN A CA 1
ATOM 730 C C . ASN A 1 88 ? 2.993 6.641 -7.714 1.00 97.38 88 ASN A C 1
ATOM 732 O O . ASN A 1 88 ? 2.661 6.403 -6.552 1.00 97.38 88 ASN A O 1
ATOM 736 N N . LEU A 1 89 ? 2.531 7.696 -8.394 1.00 97.06 89 LEU A N 1
ATOM 737 C CA . LEU A 1 89 ? 1.599 8.674 -7.823 1.00 97.06 89 LEU A CA 1
ATOM 738 C C . LEU A 1 89 ? 0.282 8.023 -7.379 1.00 97.06 89 LEU A C 1
ATOM 740 O O . LEU A 1 89 ? -0.230 8.330 -6.303 1.00 97.06 89 LEU A O 1
ATOM 744 N N . ILE A 1 90 ? -0.248 7.071 -8.153 1.00 96.50 90 ILE A N 1
ATOM 745 C CA . ILE A 1 90 ? -1.434 6.298 -7.753 1.00 96.50 90 ILE A CA 1
ATOM 746 C C . ILE A 1 90 ? -1.167 5.531 -6.448 1.00 96.50 90 ILE A C 1
ATOM 748 O O . ILE A 1 90 ? -1.988 5.572 -5.528 1.00 96.50 90 ILE A O 1
ATOM 752 N N . LEU A 1 91 ? -0.018 4.858 -6.323 1.00 96.88 91 LEU A N 1
ATOM 753 C CA . LEU A 1 91 ? 0.352 4.148 -5.090 1.00 96.88 91 LEU A CA 1
ATOM 754 C C . LEU A 1 91 ? 0.508 5.106 -3.896 1.00 96.88 91 LEU A C 1
ATOM 756 O O . LEU A 1 91 ? 0.092 4.773 -2.783 1.00 96.88 91 LEU A O 1
ATOM 760 N N . ASP A 1 92 ? 1.051 6.303 -4.112 1.00 97.25 92 ASP A N 1
ATOM 761 C CA . ASP A 1 92 ? 1.172 7.340 -3.082 1.00 97.25 92 ASP A CA 1
ATOM 762 C C . ASP A 1 92 ? -0.183 7.908 -2.650 1.00 97.25 92 ASP A C 1
ATOM 764 O O . ASP A 1 92 ? -0.413 8.129 -1.455 1.00 97.25 92 ASP A O 1
ATOM 768 N N . ASN A 1 93 ? -1.132 8.040 -3.576 1.00 96.69 93 ASN A N 1
ATOM 769 C CA . ASN A 1 93 ? -2.511 8.396 -3.251 1.00 96.69 93 ASN A CA 1
ATOM 770 C C . ASN A 1 93 ? -3.168 7.330 -2.367 1.00 96.69 93 ASN A C 1
ATOM 772 O O . ASN A 1 93 ? -3.795 7.670 -1.360 1.00 96.69 93 ASN A O 1
ATOM 776 N N . TYR A 1 94 ? -2.954 6.040 -2.655 1.00 96.38 94 TYR A N 1
ATOM 777 C CA . TYR A 1 94 ? -3.397 4.963 -1.764 1.00 96.38 94 TYR A CA 1
ATOM 778 C C . TYR A 1 94 ? -2.780 5.092 -0.363 1.00 96.38 94 TYR A C 1
ATOM 780 O O . TYR A 1 94 ? -3.500 4.987 0.633 1.00 96.38 94 TYR A O 1
ATOM 788 N N . ARG A 1 95 ? -1.465 5.344 -0.251 1.00 96.25 95 ARG A N 1
ATOM 789 C CA . ARG A 1 95 ? -0.792 5.554 1.051 1.00 96.25 95 ARG A CA 1
ATOM 790 C C . ARG A 1 95 ? -1.407 6.718 1.822 1.00 96.25 95 ARG A C 1
ATOM 792 O 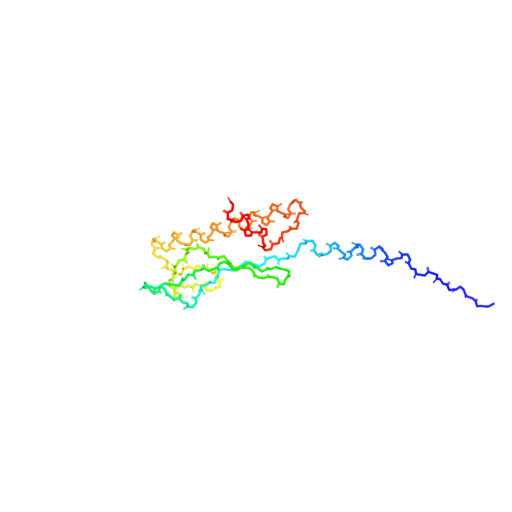O . ARG A 1 95 ? -1.661 6.596 3.024 1.00 96.25 95 ARG A O 1
ATOM 799 N N . SER A 1 96 ? -1.664 7.819 1.127 1.00 96.94 96 SER A N 1
ATOM 800 C CA . SER A 1 96 ? -2.238 9.035 1.698 1.00 96.94 96 SER A CA 1
ATOM 801 C C . SER A 1 96 ? -3.666 8.794 2.189 1.00 96.94 96 SER A C 1
ATOM 803 O O . SER A 1 96 ? -3.968 9.091 3.344 1.00 96.94 96 SER A O 1
ATOM 805 N N . LYS A 1 97 ? -4.515 8.140 1.381 1.00 96.06 97 LYS A N 1
ATOM 806 C CA . LYS A 1 97 ? -5.892 7.780 1.764 1.00 96.06 97 LYS A CA 1
ATOM 807 C C . LYS A 1 97 ? -5.916 6.840 2.973 1.00 96.06 97 LYS A C 1
ATOM 809 O O . LYS A 1 97 ? -6.619 7.105 3.943 1.00 96.06 97 LYS A O 1
ATOM 814 N N . ILE A 1 98 ? -5.078 5.799 2.979 1.00 96.00 98 ILE A N 1
ATOM 815 C CA . ILE A 1 98 ? -4.922 4.879 4.122 1.00 96.00 98 ILE A CA 1
ATOM 816 C C . ILE A 1 98 ? -4.515 5.631 5.392 1.00 96.00 98 ILE A C 1
ATOM 818 O O . ILE A 1 98 ? -5.030 5.345 6.474 1.00 96.00 98 ILE A O 1
ATOM 822 N N . THR A 1 99 ? -3.570 6.563 5.275 1.00 95.31 99 THR A N 1
ATOM 823 C CA . THR A 1 99 ? -3.097 7.366 6.408 1.00 95.31 99 THR A CA 1
ATOM 824 C C . THR A 1 99 ? -4.216 8.251 6.938 1.00 95.31 99 THR A C 1
ATOM 826 O O . THR A 1 99 ? -4.450 8.258 8.141 1.00 95.31 99 THR A O 1
ATOM 829 N N . ASN A 1 100 ? -4.968 8.909 6.054 1.00 95.81 100 ASN A N 1
ATOM 830 C CA . ASN A 1 100 ? -6.107 9.732 6.441 1.00 95.81 100 ASN A CA 1
ATOM 831 C C . ASN A 1 100 ? -7.185 8.919 7.180 1.00 95.81 100 ASN A C 1
ATOM 833 O O . ASN A 1 100 ? -7.579 9.291 8.281 1.00 95.81 100 ASN A O 1
ATOM 837 N N . ILE A 1 101 ? -7.586 7.761 6.638 1.00 94.50 101 ILE A N 1
ATOM 838 C CA . ILE A 1 101 ? -8.558 6.857 7.281 1.00 94.50 101 ILE A CA 1
ATOM 839 C C . ILE A 1 101 ? -8.077 6.468 8.685 1.00 94.50 101 ILE A C 1
ATOM 841 O O . ILE A 1 101 ? -8.814 6.587 9.664 1.00 94.50 101 ILE A O 1
ATOM 845 N N . LYS A 1 102 ? -6.812 6.048 8.811 1.00 92.38 102 LYS A N 1
ATOM 846 C CA . LYS A 1 102 ? -6.217 5.700 10.109 1.00 92.38 102 LYS A CA 1
ATOM 847 C C . LYS A 1 102 ? -6.256 6.872 11.087 1.00 92.38 102 LYS A C 1
ATOM 849 O O . LYS A 1 102 ? -6.601 6.661 12.247 1.00 92.38 102 LYS A O 1
ATOM 854 N N . THR A 1 103 ? -5.927 8.077 10.632 1.00 92.50 103 THR A N 1
ATOM 855 C CA . THR A 1 103 ? -5.955 9.295 11.448 1.00 92.50 103 THR A CA 1
ATOM 856 C C . THR A 1 103 ? -7.366 9.603 11.935 1.00 92.50 103 THR A C 1
ATOM 858 O O . THR A 1 103 ? -7.559 9.771 13.136 1.00 92.50 103 THR A O 1
ATOM 861 N N . VAL A 1 104 ? -8.364 9.599 11.047 1.00 93.44 104 VAL A N 1
ATOM 862 C CA . VAL A 1 104 ? -9.766 9.877 11.400 1.00 93.44 104 VAL A CA 1
ATOM 863 C C . VAL A 1 104 ? -10.274 8.899 12.457 1.00 93.44 104 VAL A C 1
ATOM 865 O O . VAL A 1 104 ? -10.796 9.323 13.489 1.00 93.44 104 VAL A O 1
ATOM 868 N N . TYR A 1 105 ? -10.080 7.595 12.248 1.00 91.94 105 TYR A N 1
ATOM 869 C CA . TYR A 1 105 ? -10.527 6.576 13.201 1.00 91.94 105 TYR A CA 1
ATOM 870 C C . TYR A 1 105 ? -9.782 6.673 14.536 1.00 91.94 105 TYR A C 1
ATOM 872 O O . TYR A 1 105 ? -10.398 6.541 15.593 1.00 91.94 105 TYR A O 1
ATOM 880 N N . ARG A 1 106 ? -8.475 6.963 14.501 1.00 88.19 106 ARG A N 1
ATOM 881 C CA . ARG A 1 106 ? -7.656 7.153 15.702 1.00 88.19 106 ARG A CA 1
ATOM 882 C C . ARG A 1 106 ? -8.111 8.357 16.525 1.00 88.19 106 ARG A C 1
ATOM 884 O O . ARG A 1 106 ? -8.243 8.211 17.734 1.00 88.19 106 ARG A O 1
ATOM 891 N N . LEU A 1 107 ? -8.347 9.504 15.886 1.00 90.19 107 LEU A N 1
ATOM 892 C CA . LEU A 1 107 ? -8.807 10.733 16.547 1.00 90.19 107 LEU A CA 1
ATOM 893 C C . LEU A 1 107 ? -10.256 10.631 17.035 1.00 90.19 107 LEU A C 1
ATOM 895 O O . LEU A 1 107 ? -10.619 11.285 18.003 1.00 90.19 107 LEU A O 1
ATOM 899 N N . SER A 1 108 ? -11.068 9.793 16.388 1.00 90.56 108 SER A N 1
ATOM 900 C CA . SER A 1 108 ? -12.456 9.531 16.791 1.00 90.56 108 SER A CA 1
ATOM 901 C C . SER A 1 108 ? -12.588 8.429 17.848 1.00 90.56 108 SER A C 1
ATOM 903 O O . SER A 1 108 ? -13.708 8.025 18.144 1.00 90.56 108 SER A O 1
ATOM 905 N N . GLU A 1 109 ? -11.473 7.870 18.332 1.00 86.62 109 GLU A N 1
ATOM 906 C CA . GLU A 1 109 ? -11.437 6.714 19.243 1.00 86.62 109 GLU A CA 1
ATOM 907 C C . GLU A 1 109 ? -12.246 5.496 18.746 1.00 86.62 109 GLU A C 1
ATOM 909 O O . GLU A 1 109 ? -12.707 4.657 19.520 1.00 86.62 109 GLU A O 1
ATOM 914 N N . LYS A 1 110 ? -12.396 5.365 17.422 1.00 87.12 110 LYS A N 1
ATOM 915 C CA . LYS A 1 110 ? -13.126 4.269 16.779 1.00 87.12 110 LYS A CA 1
ATOM 916 C C . LYS A 1 110 ? -12.188 3.119 16.440 1.00 87.12 110 LYS A C 1
ATOM 918 O O . LYS A 1 110 ? -11.051 3.305 16.004 1.00 87.12 110 LYS A O 1
ATOM 923 N N . ILE A 1 111 ? -12.709 1.902 16.559 1.00 87.44 111 ILE A N 1
ATOM 924 C CA . ILE A 1 111 ? -12.004 0.699 16.120 1.00 87.44 111 ILE A CA 1
ATOM 925 C C . ILE A 1 111 ? -11.994 0.660 14.590 1.00 87.44 111 ILE A C 1
ATOM 927 O O . ILE A 1 111 ? -13.045 0.602 13.957 1.00 87.44 111 ILE A O 1
ATOM 931 N N . LEU A 1 112 ? -10.797 0.626 14.005 1.00 89.88 112 LEU A N 1
ATOM 932 C CA . LEU A 1 112 ? -10.604 0.370 12.580 1.00 89.88 112 LEU A CA 1
ATOM 933 C C . LEU A 1 112 ? -10.270 -1.112 12.360 1.00 89.88 112 LEU A C 1
ATOM 935 O O . LEU A 1 112 ? -9.306 -1.634 12.926 1.00 89.88 112 LEU A O 1
ATOM 939 N N . THR A 1 113 ? -11.063 -1.791 11.534 1.00 91.75 113 THR A N 1
ATOM 940 C CA . THR A 1 113 ? -10.827 -3.181 11.107 1.00 91.75 113 THR A CA 1
ATOM 941 C C . THR A 1 113 ? -10.336 -3.225 9.654 1.00 91.75 113 THR A C 1
ATOM 943 O O . THR A 1 113 ? -10.515 -2.249 8.920 1.00 91.75 113 THR A O 1
ATOM 946 N N . PRO A 1 114 ? -9.726 -4.336 9.190 1.00 92.75 114 PRO A N 1
ATOM 947 C CA . PRO A 1 114 ? -9.366 -4.493 7.780 1.00 92.75 114 PRO A CA 1
ATOM 948 C C . PRO A 1 114 ? -10.544 -4.298 6.818 1.00 92.75 114 PRO A C 1
ATOM 950 O O . PRO A 1 114 ? -10.356 -3.679 5.775 1.00 92.75 114 PRO A O 1
ATOM 953 N N . ASP A 1 115 ? -11.738 -4.780 7.174 1.00 92.19 115 ASP A N 1
ATOM 954 C CA . ASP A 1 115 ? -12.943 -4.619 6.352 1.00 92.19 115 ASP A CA 1
ATOM 955 C C . ASP A 1 115 ? -13.414 -3.163 6.288 1.00 92.19 115 ASP A C 1
ATOM 957 O O . ASP A 1 115 ? -13.696 -2.668 5.198 1.00 92.19 115 ASP A O 1
ATOM 961 N N . LEU A 1 116 ? -13.419 -2.449 7.421 1.00 92.81 116 LEU A N 1
ATOM 962 C CA . LEU A 1 116 ? -13.758 -1.023 7.443 1.00 92.81 116 LEU A CA 1
ATOM 963 C C . LEU A 1 116 ? -12.759 -0.200 6.634 1.00 92.81 116 LEU A C 1
ATOM 965 O O . LEU A 1 116 ? -13.169 0.619 5.824 1.00 92.81 116 LEU A O 1
ATOM 969 N N . LEU A 1 117 ? -11.454 -0.459 6.780 1.00 94.00 117 LEU A N 1
ATOM 970 C CA . LEU A 1 117 ? -10.451 0.254 5.988 1.00 94.00 117 LEU A CA 1
ATOM 971 C C . LEU A 1 117 ? -10.681 0.056 4.492 1.00 94.00 117 LEU A C 1
ATOM 973 O O . LEU A 1 117 ? -10.566 1.013 3.740 1.00 94.00 117 LEU A O 1
ATOM 977 N N . ILE A 1 118 ? -10.982 -1.168 4.054 1.00 93.50 118 ILE A N 1
ATOM 978 C CA . ILE A 1 118 ? -11.217 -1.450 2.634 1.00 93.50 118 ILE A CA 1
ATOM 979 C C . ILE A 1 118 ? -12.486 -0.771 2.140 1.00 93.50 118 ILE A C 1
ATOM 981 O O . ILE A 1 118 ? -12.464 -0.207 1.051 1.00 93.50 118 ILE A O 1
ATOM 985 N N . LYS A 1 119 ? -13.557 -0.794 2.936 1.00 94.56 119 LYS A N 1
ATOM 986 C CA . LYS A 1 119 ? -14.800 -0.096 2.613 1.00 94.56 119 LYS A CA 1
ATOM 987 C C . LYS A 1 119 ? -14.544 1.397 2.372 1.00 94.56 119 LYS A C 1
ATOM 989 O O . LYS A 1 119 ? -14.820 1.885 1.286 1.00 94.56 119 LYS A O 1
ATOM 994 N N . GLU A 1 120 ? -13.901 2.064 3.326 1.00 93.88 120 GLU A N 1
ATOM 995 C CA . GLU A 1 120 ? -13.547 3.494 3.256 1.00 93.88 120 GLU A CA 1
ATOM 996 C C . GLU A 1 120 ? -12.534 3.807 2.138 1.00 93.88 120 GLU A C 1
ATOM 998 O O . GLU A 1 120 ? -12.413 4.936 1.671 1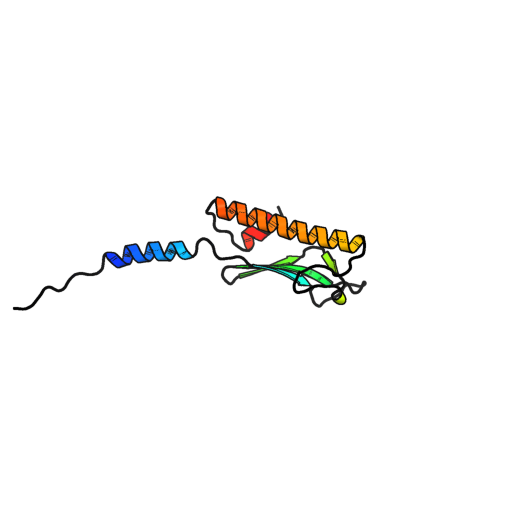.00 93.88 120 GLU A O 1
ATOM 1003 N N . LEU A 1 121 ? -11.738 2.818 1.718 1.00 92.88 121 LEU A N 1
ATOM 1004 C CA . LEU A 1 121 ? -10.788 2.981 0.621 1.00 92.88 121 LEU A CA 1
ATOM 1005 C C . LEU A 1 121 ? -11.484 2.984 -0.747 1.00 92.88 121 LEU A C 1
ATOM 1007 O O . LEU A 1 121 ? -10.967 3.622 -1.665 1.00 92.88 121 LEU A O 1
ATOM 1011 N N . ILE A 1 122 ? -12.610 2.281 -0.875 1.00 87.62 122 ILE A N 1
ATOM 1012 C CA . ILE A 1 122 ? -13.372 2.123 -2.122 1.00 87.62 122 ILE A CA 1
ATOM 1013 C C . ILE A 1 122 ? -14.480 3.180 -2.247 1.00 87.62 122 ILE A C 1
ATOM 1015 O O . ILE A 1 122 ? -14.760 3.600 -3.367 1.00 87.62 122 ILE A O 1
ATOM 1019 N N . GLU A 1 123 ? -15.075 3.609 -1.128 1.00 79.69 123 GLU A N 1
ATOM 1020 C CA . GLU A 1 123 ? -15.985 4.771 -1.055 1.00 79.69 123 GLU A CA 1
ATOM 1021 C C . GLU A 1 123 ? -15.265 6.091 -1.384 1.00 79.69 123 GLU A C 1
ATOM 1023 O O . GLU A 1 123 ? -15.883 6.933 -2.069 1.00 79.69 123 GLU A O 1
#

Sequence (123 aa):
MIIKLLGKHSAERIFDTLVDTQKIFVSMRTKFIPRKYQNTQKKSPIYLHVTGRGERKRVHTDVWIDTKKWDCANQCILKPNKEEEDLNLILDNYRSKITNIKTVYRLSEKILTPDLLIKELIE

Foldseek 3Di:
DDDDDDDPDPVVVVVVVVVVVPPLCWDKDWAWDWDPDADPVRWTWIWIWIDTPNDIDIDTLPQTHNPVQADRVVRAGHPDDPVSVVSRVSVVVLVVQLVVVSVVCVVVSHRDDPVNSVVSSVD

pLDDT: mean 83.72, std 19.46, range [32.09, 97.75]